Protein AF-A0A4R6TFZ1-F1 (afdb_monomer_lite)

Sequence (57 aa):
MIYSLLFILIGIVVLFYVFKLSKTDNNLWDISTSFKGLIGGLGFIIVGLITLFKGWK

Organism: NCBI:txid1325435

Structure (mmCIF, N/CA/C/O backbone):
data_AF-A0A4R6TFZ1-F1
#
_entry.id   AF-A0A4R6TFZ1-F1
#
loop_
_atom_site.group_PDB
_atom_site.id
_atom_site.type_symbol
_atom_site.label_atom_id
_atom_site.label_alt_id
_atom_site.label_c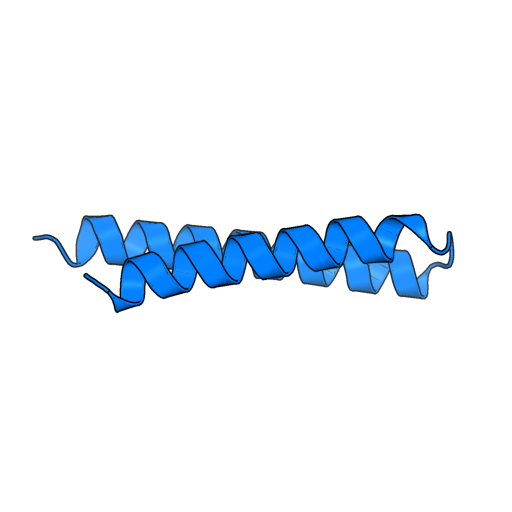omp_id
_atom_site.label_asym_id
_atom_site.label_entity_id
_atom_site.label_seq_id
_atom_site.pdbx_PDB_ins_code
_atom_site.Cartn_x
_atom_site.Cartn_y
_atom_site.Cartn_z
_atom_site.occupancy
_atom_site.B_iso_or_equiv
_atom_site.auth_seq_id
_atom_site.auth_comp_id
_atom_site.auth_asym_id
_atom_site.auth_atom_id
_atom_site.pdbx_PDB_model_num
ATOM 1 N N . MET A 1 1 ? -15.049 -7.684 10.798 1.00 70.12 1 MET A N 1
ATOM 2 C CA . MET A 1 1 ? -13.692 -8.127 11.203 1.00 70.12 1 MET A CA 1
ATOM 3 C C . MET A 1 1 ? -12.866 -8.670 10.041 1.00 70.12 1 MET A C 1
ATOM 5 O O . MET A 1 1 ? -11.899 -8.025 9.666 1.00 70.12 1 MET A O 1
ATOM 9 N N . ILE A 1 2 ? -13.247 -9.807 9.446 1.00 79.00 2 ILE A N 1
ATOM 10 C CA . ILE A 1 2 ? -12.495 -10.448 8.347 1.00 79.00 2 ILE A CA 1
ATOM 11 C C . ILE A 1 2 ? -12.315 -9.533 7.131 1.00 79.00 2 ILE A C 1
ATOM 13 O O . ILE A 1 2 ? -11.226 -9.466 6.576 1.00 79.00 2 ILE A O 1
ATOM 17 N N . TYR A 1 3 ? -13.341 -8.757 6.773 1.00 78.62 3 TYR A N 1
A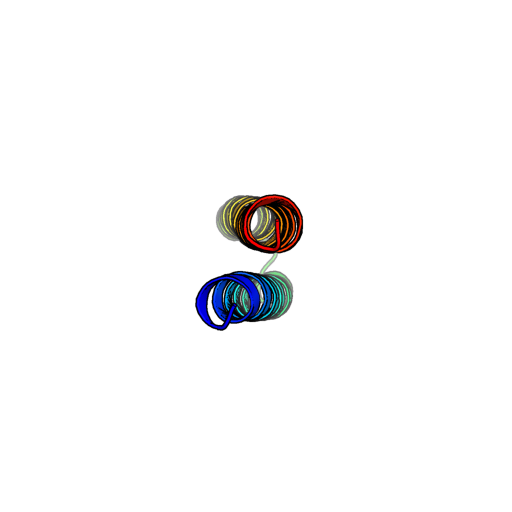TOM 18 C CA . TYR A 1 3 ? -13.260 -7.814 5.656 1.00 78.62 3 TYR A CA 1
ATOM 19 C C . TYR A 1 3 ? -12.229 -6.699 5.883 1.00 78.62 3 TYR A C 1
ATOM 21 O O . TYR A 1 3 ? -11.482 -6.372 4.971 1.00 78.62 3 TYR A O 1
ATOM 29 N N . SER A 1 4 ? -12.121 -6.164 7.102 1.00 76.56 4 SER A N 1
ATOM 30 C CA . SER A 1 4 ? -11.136 -5.128 7.445 1.00 76.56 4 SER A CA 1
ATOM 31 C C . SER A 1 4 ? -9.701 -5.656 7.320 1.00 76.56 4 SER A C 1
ATOM 33 O O . SER A 1 4 ? -8.837 -4.990 6.758 1.00 76.56 4 SER A O 1
ATOM 35 N N . LEU A 1 5 ? -9.466 -6.891 7.780 1.00 81.25 5 LEU A N 1
ATOM 36 C CA . LEU A 1 5 ? -8.181 -7.578 7.624 1.00 81.25 5 LEU A CA 1
ATOM 37 C C . LEU A 1 5 ? -7.871 -7.889 6.153 1.00 81.25 5 LEU A C 1
ATOM 39 O O . LEU A 1 5 ? -6.744 -7.672 5.720 1.00 81.25 5 LEU A O 1
ATOM 43 N N . LEU A 1 6 ? -8.864 -8.327 5.370 1.00 85.56 6 LEU A N 1
ATOM 44 C CA . LEU A 1 6 ? -8.720 -8.553 3.927 1.00 85.56 6 LEU A CA 1
ATOM 45 C C . LEU A 1 6 ? -8.315 -7.275 3.188 1.00 85.56 6 LEU A C 1
ATOM 47 O O . LEU A 1 6 ? -7.425 -7.325 2.346 1.00 85.56 6 LEU A O 1
ATOM 51 N N . PHE A 1 7 ? -8.908 -6.130 3.527 1.00 83.19 7 PHE A N 1
ATOM 52 C CA . PHE A 1 7 ? -8.554 -4.839 2.931 1.00 83.19 7 PHE A CA 1
ATOM 53 C C . PHE A 1 7 ? -7.095 -4.443 3.194 1.00 83.19 7 PHE A C 1
ATOM 55 O O . PHE A 1 7 ? -6.399 -4.006 2.277 1.00 83.19 7 PHE A O 1
ATOM 62 N N . ILE A 1 8 ? -6.611 -4.655 4.420 1.00 86.50 8 ILE A N 1
ATOM 63 C CA . ILE A 1 8 ? -5.206 -4.413 4.777 1.00 86.50 8 ILE A CA 1
ATOM 64 C C . ILE A 1 8 ? -4.288 -5.362 3.994 1.00 86.50 8 ILE A C 1
ATOM 66 O O . ILE A 1 8 ? -3.280 -4.934 3.434 1.00 86.50 8 ILE A O 1
ATOM 70 N N . LEU A 1 9 ? -4.659 -6.641 3.907 1.00 88.88 9 LEU A N 1
ATOM 71 C CA . LEU A 1 9 ? -3.868 -7.675 3.241 1.00 88.88 9 LEU A CA 1
ATOM 72 C C . LEU A 1 9 ? -3.779 -7.430 1.726 1.00 88.88 9 LEU A C 1
ATOM 74 O O . LEU A 1 9 ? -2.691 -7.497 1.157 1.00 88.88 9 LEU A O 1
ATOM 78 N N . ILE A 1 10 ? -4.887 -7.042 1.088 1.00 88.25 10 ILE A N 1
ATOM 79 C CA . ILE A 1 10 ? -4.922 -6.624 -0.321 1.00 88.25 10 ILE A CA 1
ATOM 80 C C . ILE A 1 10 ? -4.033 -5.395 -0.538 1.00 88.25 10 ILE A C 1
ATOM 82 O O . ILE A 1 10 ? -3.239 -5.384 -1.476 1.00 88.25 10 ILE A O 1
ATOM 86 N N . GLY A 1 11 ? -4.105 -4.390 0.339 1.00 86.88 11 GLY A N 1
ATOM 87 C CA . GLY A 1 11 ? -3.256 -3.200 0.245 1.00 86.88 11 GLY A CA 1
ATOM 88 C C . GLY A 1 11 ? -1.757 -3.520 0.314 1.00 86.88 11 GLY A C 1
ATOM 89 O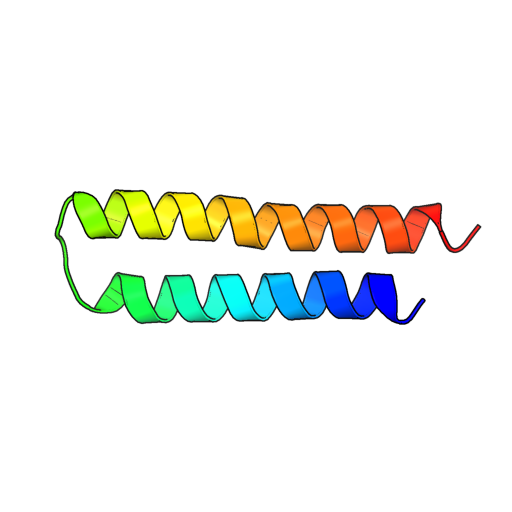 O . GLY A 1 11 ? -0.977 -2.996 -0.483 1.00 86.88 11 GLY A O 1
ATOM 90 N N . ILE A 1 12 ? -1.358 -4.445 1.195 1.00 88.50 12 ILE A N 1
ATOM 91 C CA . ILE A 1 12 ? 0.028 -4.933 1.297 1.00 88.50 12 ILE A CA 1
ATOM 92 C C . ILE A 1 12 ? 0.453 -5.666 0.017 1.00 88.50 12 ILE A C 1
ATOM 94 O O . ILE A 1 12 ? 1.541 -5.412 -0.500 1.00 88.50 12 ILE A O 1
ATOM 98 N N . VAL A 1 13 ? -0.396 -6.548 -0.521 1.00 89.62 13 VAL A N 1
ATOM 99 C CA . VAL A 1 13 ? -0.105 -7.290 -1.761 1.00 89.62 13 VAL A CA 1
ATOM 100 C C . VAL A 1 13 ? 0.042 -6.337 -2.949 1.00 89.62 13 VAL A C 1
ATOM 102 O O . VAL A 1 13 ? 0.983 -6.478 -3.729 1.00 89.62 13 VAL A O 1
ATOM 105 N N . VAL A 1 14 ? -0.837 -5.339 -3.068 1.00 87.12 14 VAL A N 1
ATOM 106 C CA . VAL A 1 14 ? -0.763 -4.313 -4.120 1.00 87.12 14 VAL A CA 1
ATOM 107 C C . VAL A 1 14 ? 0.546 -3.530 -4.018 1.00 87.12 14 VAL A C 1
ATOM 109 O O . VAL A 1 14 ? 1.245 -3.402 -5.021 1.00 87.12 14 VAL A O 1
ATOM 112 N N . LEU A 1 15 ? 0.934 -3.078 -2.820 1.00 86.69 15 LEU A N 1
ATOM 113 C CA . LEU A 1 15 ? 2.222 -2.403 -2.623 1.00 86.69 15 LEU A CA 1
ATOM 114 C C . LEU A 1 15 ? 3.403 -3.303 -2.993 1.00 86.69 15 LEU A C 1
ATOM 116 O O . LEU A 1 15 ? 4.318 -2.854 -3.680 1.00 86.69 15 LEU A O 1
ATOM 120 N N . PHE A 1 16 ? 3.377 -4.576 -2.596 1.00 87.69 16 PHE A N 1
ATOM 121 C CA . PHE A 1 16 ? 4.434 -5.524 -2.942 1.00 87.69 16 PHE A CA 1
ATOM 122 C C . PHE A 1 16 ? 4.588 -5.688 -4.461 1.00 87.69 16 PHE A C 1
ATOM 124 O O . PHE A 1 16 ? 5.707 -5.642 -4.976 1.00 87.69 16 PHE A O 1
ATOM 131 N N . TYR A 1 17 ? 3.478 -5.821 -5.193 1.00 84.25 17 TYR A N 1
ATOM 132 C CA . TYR A 1 17 ? 3.501 -5.888 -6.656 1.00 84.25 17 TYR A CA 1
ATOM 133 C C . TYR A 1 17 ? 4.040 -4.606 -7.287 1.00 84.25 17 TYR A C 1
ATOM 135 O O . TYR A 1 17 ? 4.869 -4.683 -8.189 1.00 84.25 17 TYR A O 1
ATOM 143 N N . VAL A 1 18 ? 3.629 -3.442 -6.786 1.00 84.69 18 VAL A N 1
ATOM 144 C CA . VAL A 1 18 ? 4.108 -2.136 -7.261 1.00 84.69 18 VAL A CA 1
ATOM 145 C C . VAL A 1 18 ? 5.617 -1.998 -7.078 1.00 84.69 18 VAL A C 1
ATOM 147 O O . VAL A 1 18 ? 6.314 -1.636 -8.021 1.00 84.69 18 VAL A O 1
ATOM 150 N N . PHE A 1 19 ? 6.148 -2.358 -5.908 1.00 80.69 19 PHE A N 1
ATOM 151 C CA . PHE A 1 19 ? 7.594 -2.330 -5.663 1.00 80.69 19 PHE A CA 1
ATOM 152 C C . PHE A 1 19 ? 8.359 -3.344 -6.519 1.00 80.69 19 PHE A C 1
ATOM 154 O O . PHE A 1 19 ? 9.482 -3.069 -6.944 1.00 80.69 19 PHE A O 1
ATOM 161 N N . LYS A 1 20 ? 7.764 -4.511 -6.785 1.00 81.94 20 LYS A N 1
ATOM 162 C CA . LYS A 1 20 ? 8.364 -5.534 -7.646 1.00 81.94 20 LYS A CA 1
ATOM 163 C C . LYS A 1 20 ? 8.418 -5.084 -9.110 1.00 81.94 20 LYS A C 1
ATOM 165 O O . LYS A 1 20 ? 9.456 -5.248 -9.743 1.00 81.94 20 LYS A O 1
ATOM 170 N N . LEU A 1 21 ? 7.337 -4.500 -9.628 1.00 72.75 21 LEU A N 1
ATOM 171 C CA . LEU A 1 21 ? 7.271 -3.971 -10.996 1.00 72.75 21 LEU A CA 1
ATOM 172 C C . LEU A 1 21 ? 8.147 -2.729 -11.184 1.00 72.75 21 LEU A C 1
ATOM 174 O O . LEU A 1 21 ? 8.858 -2.649 -12.180 1.00 72.75 21 LEU A O 1
ATOM 178 N N . SER A 1 22 ? 8.190 -1.821 -10.203 1.00 67.75 22 SER A N 1
ATOM 179 C CA . SER A 1 22 ? 8.985 -0.587 -10.286 1.00 67.75 22 SER A CA 1
ATOM 180 C C . SER A 1 22 ? 10.487 -0.828 -10.484 1.00 67.75 22 SER A C 1
ATOM 182 O O . SER A 1 22 ? 11.180 0.077 -10.938 1.00 67.75 22 SER A O 1
ATOM 184 N N . LYS A 1 23 ? 11.013 -2.016 -10.156 1.00 64.62 23 LYS A N 1
ATOM 185 C CA . LYS A 1 23 ? 12.425 -2.369 -10.386 1.00 64.62 23 LYS A CA 1
ATOM 186 C C . LYS A 1 23 ? 12.760 -2.750 -11.832 1.00 64.62 23 LYS A C 1
ATOM 188 O O . LYS A 1 23 ? 13.938 -2.942 -12.117 1.00 64.62 23 LYS A O 1
ATOM 193 N N . THR A 1 24 ? 11.765 -2.920 -12.704 1.00 65.19 24 THR A N 1
ATOM 194 C CA . THR A 1 24 ? 11.972 -3.542 -14.021 1.00 65.19 24 THR A CA 1
ATOM 195 C C . THR A 1 24 ? 12.292 -2.527 -15.124 1.00 65.19 24 THR A C 1
ATOM 197 O O . THR A 1 24 ? 13.044 -2.886 -16.020 1.00 65.19 24 THR A O 1
ATOM 200 N N . ASP A 1 25 ? 11.835 -1.268 -15.044 1.00 59.56 25 ASP A N 1
ATOM 201 C CA . ASP A 1 25 ? 12.110 -0.274 -16.095 1.00 59.56 25 ASP A CA 1
ATOM 202 C C . ASP A 1 25 ? 11.981 1.193 -15.628 1.00 59.56 25 ASP A C 1
ATOM 204 O O . ASP A 1 25 ? 11.108 1.539 -14.834 1.00 59.56 25 ASP A O 1
ATOM 208 N N . ASN A 1 26 ? 12.834 2.083 -16.157 1.00 68.50 26 ASN A N 1
ATOM 209 C CA . ASN A 1 26 ? 12.835 3.535 -15.867 1.00 68.50 26 ASN A CA 1
ATOM 210 C C . ASN A 1 26 ? 11.920 4.338 -16.812 1.00 68.50 26 ASN A C 1
ATOM 212 O O . ASN A 1 26 ? 12.100 5.544 -17.006 1.00 68.50 26 ASN A O 1
ATOM 216 N N . ASN A 1 27 ? 10.955 3.679 -17.450 1.00 76.81 27 ASN A N 1
ATOM 217 C CA . ASN A 1 27 ? 10.055 4.341 -18.380 1.00 76.81 27 ASN A CA 1
ATOM 218 C C . ASN A 1 27 ? 9.0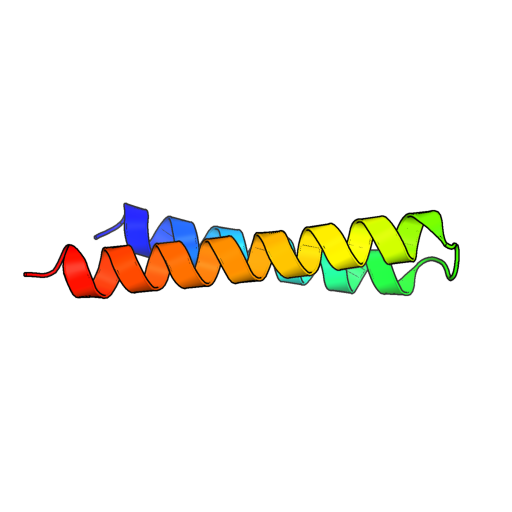74 5.261 -17.625 1.00 76.81 27 ASN A C 1
ATOM 220 O O . ASN A 1 27 ? 8.542 4.905 -16.573 1.00 76.81 27 ASN A O 1
ATOM 224 N N . LEU A 1 28 ? 8.772 6.440 -18.179 1.00 76.75 28 LEU A N 1
ATOM 225 C CA . LEU A 1 28 ? 7.852 7.415 -17.565 1.00 76.75 28 LEU A CA 1
ATOM 226 C C . LEU A 1 28 ? 6.447 6.828 -17.330 1.00 76.75 28 LEU A C 1
ATOM 228 O O . LEU A 1 28 ? 5.761 7.196 -16.372 1.00 76.75 28 LEU A O 1
ATOM 232 N N . TRP A 1 29 ? 6.036 5.883 -18.178 1.00 76.38 29 TRP A N 1
ATOM 233 C CA . TRP A 1 29 ? 4.785 5.142 -18.024 1.00 76.38 29 TRP A CA 1
ATOM 234 C C . TRP A 1 29 ? 4.788 4.213 -16.801 1.00 76.38 29 TRP A C 1
ATOM 236 O O . TRP A 1 29 ? 3.800 4.167 -16.061 1.00 76.38 29 TRP A O 1
ATOM 246 N N . ASP A 1 30 ? 5.902 3.528 -16.537 1.00 73.31 30 ASP A N 1
ATOM 247 C CA . ASP A 1 30 ? 6.049 2.656 -15.368 1.00 73.31 30 ASP A CA 1
ATOM 248 C C . ASP A 1 30 ? 6.150 3.450 -14.075 1.00 73.31 30 ASP A C 1
ATOM 250 O O . ASP A 1 30 ? 5.571 3.050 -13.065 1.00 73.31 30 ASP A O 1
ATOM 254 N N . ILE A 1 31 ? 6.787 4.621 -14.107 1.00 76.94 31 ILE A N 1
ATOM 255 C CA . ILE A 1 31 ? 6.823 5.535 -12.960 1.00 76.94 31 ILE A CA 1
ATOM 256 C C . ILE A 1 31 ? 5.403 6.010 -12.623 1.00 76.94 31 ILE A C 1
ATOM 258 O O . ILE A 1 31 ? 4.986 5.935 -11.466 1.00 76.94 31 ILE A O 1
ATOM 262 N N . SER A 1 32 ? 4.622 6.438 -13.623 1.00 81.25 32 SER A N 1
ATOM 263 C CA . SER A 1 32 ? 3.230 6.866 -13.411 1.00 81.25 32 SER A CA 1
ATOM 264 C C . SER A 1 32 ? 2.351 5.725 -12.886 1.00 81.25 32 SER A C 1
ATOM 266 O O . SER A 1 32 ? 1.563 5.915 -11.956 1.00 81.25 32 SER A O 1
ATOM 268 N N . THR A 1 33 ? 2.507 4.525 -13.444 1.00 81.62 33 THR A N 1
ATOM 269 C CA . THR A 1 33 ? 1.738 3.338 -13.046 1.00 81.62 33 THR A CA 1
ATOM 270 C C . THR A 1 33 ? 2.117 2.873 -11.641 1.00 81.62 33 THR A C 1
ATOM 272 O O . THR A 1 33 ? 1.236 2.592 -10.826 1.00 81.62 33 THR A O 1
ATOM 275 N N . SER A 1 34 ? 3.408 2.894 -11.311 1.00 81.62 34 SER A N 1
ATOM 276 C CA . SER A 1 34 ? 3.909 2.581 -9.973 1.00 81.62 34 SER A CA 1
ATOM 277 C C . SER A 1 34 ? 3.402 3.589 -8.947 1.00 81.62 34 SER A C 1
ATOM 279 O O . SER A 1 34 ? 2.925 3.189 -7.891 1.00 81.62 34 SER A O 1
ATOM 281 N N . PHE A 1 35 ? 3.400 4.886 -9.268 1.00 83.94 35 PHE A N 1
ATOM 282 C CA . PHE A 1 35 ? 2.890 5.928 -8.374 1.00 83.94 35 PHE A CA 1
ATOM 283 C C . PHE A 1 35 ? 1.387 5.774 -8.101 1.00 83.94 35 PHE A C 1
ATOM 285 O O . PHE A 1 35 ? 0.952 5.830 -6.949 1.00 83.94 35 PHE A O 1
ATOM 292 N N . LYS A 1 36 ? 0.592 5.490 -9.143 1.00 85.00 36 LYS A N 1
ATOM 293 C CA . LYS A 1 36 ? -0.841 5.171 -9.004 1.00 85.00 36 LYS A CA 1
ATOM 294 C C . LYS A 1 36 ? -1.062 3.933 -8.136 1.00 85.00 36 LYS A C 1
ATOM 296 O O . LYS A 1 36 ? -1.937 3.945 -7.272 1.00 85.00 36 LYS A O 1
ATOM 301 N N . GLY A 1 37 ? -0.264 2.887 -8.333 1.00 85.75 37 GLY A N 1
ATOM 302 C CA . GLY A 1 37 ? -0.332 1.672 -7.526 1.00 85.75 37 GLY A CA 1
ATOM 303 C C . GLY A 1 37 ? 0.067 1.899 -6.064 1.00 85.75 37 GLY A C 1
ATOM 304 O O . GLY A 1 37 ? -0.557 1.334 -5.169 1.00 85.75 37 GLY A O 1
ATOM 305 N N . LEU A 1 38 ? 1.045 2.771 -5.809 1.00 87.62 38 LEU A N 1
ATOM 306 C CA . LEU A 1 38 ? 1.482 3.152 -4.463 1.00 87.62 38 LEU A CA 1
ATOM 307 C C . LEU A 1 38 ? 0.365 3.886 -3.711 1.00 87.62 38 LEU A C 1
ATOM 309 O O . LEU A 1 38 ? 0.030 3.518 -2.584 1.00 87.62 38 LEU A O 1
ATOM 313 N N . ILE A 1 39 ? -0.269 4.864 -4.367 1.00 90.12 39 ILE A N 1
ATOM 314 C CA . ILE A 1 39 ? -1.425 5.591 -3.824 1.00 90.12 39 ILE A CA 1
ATOM 315 C C . ILE A 1 39 ? -2.604 4.638 -3.590 1.00 90.12 39 ILE A C 1
ATOM 317 O O . ILE A 1 39 ? -3.231 4.691 -2.534 1.00 90.12 39 ILE A O 1
ATOM 321 N N . GLY A 1 40 ? -2.891 3.743 -4.540 1.00 88.19 40 GLY A N 1
ATOM 322 C CA . GLY A 1 40 ? -3.970 2.761 -4.415 1.00 88.19 40 GLY A CA 1
ATOM 323 C C . GLY A 1 40 ? -3.754 1.786 -3.255 1.00 88.19 40 GLY A C 1
ATOM 324 O O . GLY A 1 40 ? -4.658 1.580 -2.445 1.00 88.19 40 GLY A O 1
ATOM 325 N N . GLY A 1 41 ? -2.545 1.233 -3.127 1.00 87.12 41 GLY A N 1
ATOM 326 C CA . GLY A 1 41 ? -2.176 0.330 -2.036 1.00 87.12 41 GLY A CA 1
ATOM 327 C C . GLY A 1 41 ? -2.251 1.001 -0.662 1.00 87.12 41 GLY A C 1
ATOM 328 O O . GLY A 1 41 ? -2.860 0.452 0.256 1.00 87.12 41 GLY A O 1
ATOM 329 N N . LEU A 1 42 ? -1.726 2.226 -0.534 1.00 89.06 42 LEU A N 1
ATOM 330 C CA . LEU A 1 42 ? -1.868 3.033 0.684 1.00 89.06 42 LEU A CA 1
ATOM 331 C C . LEU A 1 42 ? -3.337 3.345 0.999 1.00 89.06 42 LEU A C 1
ATOM 333 O O . LEU A 1 42 ? -3.753 3.231 2.151 1.00 89.06 42 LEU A O 1
ATOM 337 N N . GLY A 1 43 ? -4.139 3.678 -0.015 1.00 89.38 43 GLY A N 1
ATOM 338 C CA . GLY A 1 43 ? -5.573 3.922 0.134 1.00 89.38 43 GLY A CA 1
ATOM 339 C C . GLY A 1 43 ? -6.318 2.712 0.698 1.00 89.38 43 GLY A C 1
ATOM 340 O O . GLY A 1 43 ? -7.084 2.852 1.652 1.00 89.38 43 GLY A O 1
ATOM 341 N N . PHE A 1 44 ? -6.044 1.511 0.183 1.00 87.12 44 PHE A N 1
ATOM 342 C CA . PHE A 1 44 ? -6.638 0.275 0.700 1.00 87.12 44 PHE A CA 1
ATOM 343 C C . PHE A 1 44 ? -6.255 -0.007 2.159 1.00 87.12 44 PHE A C 1
ATOM 345 O O . PHE A 1 44 ? -7.119 -0.402 2.945 1.00 87.12 44 PHE A O 1
ATOM 352 N N . ILE A 1 45 ? -5.003 0.253 2.549 1.00 87.81 45 ILE A N 1
ATOM 353 C CA . ILE A 1 45 ? -4.552 0.106 3.943 1.00 87.81 45 ILE A CA 1
ATOM 354 C C . ILE A 1 45 ? -5.286 1.094 4.857 1.00 87.81 45 ILE A C 1
ATOM 356 O O . ILE A 1 45 ? -5.776 0.699 5.915 1.00 87.81 45 ILE A O 1
ATOM 360 N N . ILE A 1 46 ? -5.418 2.357 4.443 1.00 89.50 46 ILE A N 1
ATOM 361 C CA . ILE A 1 46 ? -6.120 3.392 5.216 1.00 89.50 46 ILE A CA 1
ATOM 362 C C . ILE A 1 46 ? -7.600 3.031 5.386 1.00 89.50 46 ILE A C 1
ATOM 364 O O . ILE A 1 46 ? -8.119 3.080 6.500 1.00 89.50 46 ILE A O 1
ATO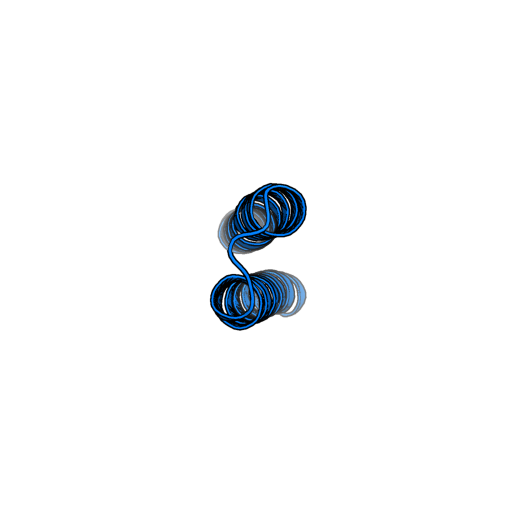M 368 N N . VAL A 1 47 ? -8.280 2.617 4.312 1.00 87.94 47 VAL A N 1
ATOM 369 C CA . VAL A 1 47 ? -9.687 2.184 4.374 1.00 87.94 47 VAL A CA 1
ATOM 370 C C . VAL A 1 47 ? -9.843 0.962 5.279 1.00 87.94 47 VAL A C 1
ATOM 372 O O . VAL A 1 47 ? -10.764 0.924 6.101 1.00 87.94 47 VAL A O 1
ATOM 375 N N . GLY A 1 48 ? -8.931 -0.007 5.178 1.00 84.19 48 GLY A N 1
ATOM 376 C CA . GLY A 1 48 ? -8.889 -1.184 6.042 1.00 84.19 48 GLY A CA 1
ATOM 377 C C . GLY A 1 48 ? -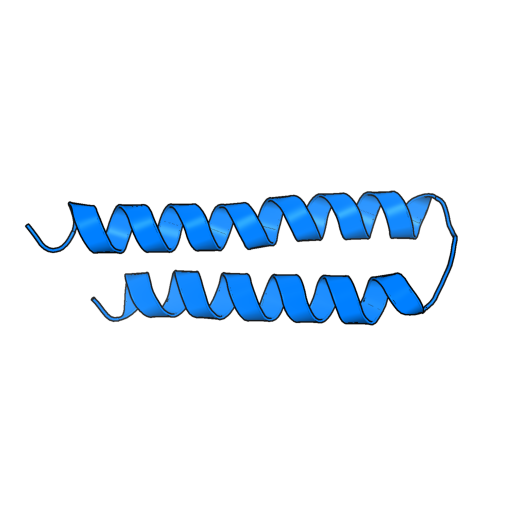8.729 -0.827 7.521 1.00 84.19 48 GLY A C 1
ATOM 378 O O . GLY A 1 48 ? -9.468 -1.342 8.357 1.00 84.19 48 GLY A O 1
ATOM 379 N N . LEU A 1 49 ? -7.841 0.116 7.849 1.00 86.00 49 LEU A N 1
ATOM 380 C CA . LEU A 1 49 ? -7.647 0.608 9.217 1.00 86.00 49 LEU A CA 1
ATOM 381 C C . LEU A 1 49 ? -8.873 1.366 9.734 1.00 86.00 49 LEU A C 1
ATOM 383 O O . LEU A 1 49 ? -9.338 1.088 10.837 1.00 86.00 49 LEU A O 1
ATOM 387 N N . ILE A 1 50 ? -9.443 2.281 8.945 1.00 86.62 50 ILE A N 1
ATOM 388 C CA . ILE A 1 50 ? -10.641 3.039 9.343 1.00 86.62 50 ILE A CA 1
ATOM 389 C C . ILE A 1 50 ? -11.807 2.087 9.611 1.00 86.62 50 ILE A C 1
ATOM 391 O O . ILE A 1 50 ? -12.481 2.211 10.631 1.00 86.62 50 ILE A O 1
ATOM 395 N N . THR A 1 51 ? -12.048 1.124 8.721 1.00 83.75 51 THR A N 1
ATOM 396 C CA . THR A 1 51 ? -13.120 0.135 8.914 1.00 83.75 51 THR A CA 1
ATOM 397 C C . THR A 1 51 ? -12.839 -0.813 10.075 1.00 83.75 51 THR A C 1
ATOM 399 O O . THR A 1 51 ? -13.789 -1.267 10.707 1.00 83.75 51 THR A O 1
ATOM 402 N N . LEU A 1 52 ? -11.572 -1.089 10.394 1.00 82.19 52 LEU A N 1
ATOM 403 C CA . LEU A 1 52 ? -11.190 -1.857 11.577 1.00 82.19 52 LEU A CA 1
ATOM 404 C C . LEU A 1 52 ? -11.508 -1.080 12.862 1.00 82.19 52 LEU A C 1
ATOM 406 O O . LEU A 1 52 ? -12.285 -1.558 13.674 1.00 82.19 52 LEU A O 1
ATOM 410 N N . PHE A 1 53 ? -11.013 0.148 13.018 1.00 80.62 53 PHE A N 1
ATOM 411 C CA . PHE A 1 53 ? -11.234 0.932 14.241 1.00 80.62 53 PHE A CA 1
ATOM 412 C C . PHE A 1 53 ? -12.673 1.437 14.408 1.00 80.62 53 PHE A C 1
ATOM 414 O O . PHE A 1 53 ? -13.165 1.533 15.529 1.00 80.62 53 PHE A O 1
ATOM 421 N N . LYS A 1 54 ? -13.363 1.768 13.311 1.00 77.44 54 LYS A N 1
ATOM 422 C CA . LYS A 1 54 ? -14.732 2.306 13.350 1.00 77.44 54 LYS A CA 1
ATOM 423 C C . LYS A 1 54 ? -15.798 1.208 13.357 1.00 77.44 54 LYS A C 1
ATOM 425 O O . LYS A 1 54 ? -16.871 1.423 13.905 1.00 77.44 54 LYS A O 1
ATOM 430 N N . GLY A 1 55 ? -15.510 0.055 12.749 1.00 66.25 55 GLY A N 1
ATOM 431 C CA . GLY A 1 55 ? -16.405 -1.105 12.712 1.00 66.25 55 GLY A CA 1
ATOM 432 C C . GLY A 1 55 ? -16.250 -2.063 13.895 1.00 66.25 55 GLY A C 1
ATOM 433 O O . GLY A 1 55 ? -16.992 -3.036 13.969 1.00 66.25 55 GLY A O 1
ATOM 434 N N . TRP A 1 56 ? -15.281 -1.833 14.787 1.00 64.94 56 TRP A N 1
ATOM 435 C CA . TRP A 1 56 ? -15.100 -2.585 16.039 1.00 64.94 56 TRP A CA 1
ATOM 436 C C . TRP A 1 56 ? -15.726 -1.872 17.252 1.00 64.94 56 TRP A C 1
ATOM 438 O O . TRP A 1 56 ? -15.337 -2.139 18.388 1.00 64.94 56 TRP A O 1
ATOM 448 N N . LYS A 1 57 ? -16.668 -0.951 17.016 1.00 52.22 57 LYS A N 1
ATOM 449 C CA . LYS A 1 57 ? -17.436 -0.263 18.057 1.00 52.22 57 LYS A CA 1
ATOM 450 C C . LYS A 1 57 ? -18.839 -0.842 18.169 1.00 52.22 57 LYS A C 1
ATOM 452 O O . LYS A 1 57 ? -19.405 -1.171 17.103 1.00 52.22 57 LYS A O 1
#

Radius of gyration: 13.42 Å; chains: 1; bounding box: 30×18×36 Å

Secondary structure (DSSP, 8-state):
-HHHHHHHHHHHHHHHHHHHHHTS---HHHHHHHHHHHHHHHHHHHHHHHHHHHHT-

Foldseek 3Di:
DVVLVVLLVVLVVLLVVLVVQLVPDPDPVNVVVSVVSNVVSVVSNVVSVCCVVVVVD

pLDDT: mean 80.73, std 8.51, range [52.22, 90.12]